Protein AF-A0A523MU48-F1 (afdb_monomer)

Mean predicted aligned error: 2.98 Å

Sequence (86 aa):
MHERNIAVLGCDGVSDVFPSVPIEGWAMPIHQCTLAAMGVHLLDNLRLDDLCNACAEHEQYAFQFTVAPLRVEGGTGSPCNPIAVL

Foldseek 3Di:
DVVVLAQEDEDLADPADPPDDDDVPCPGVVCCCQVPVPVHYYHHNDDCVVVVVVCVVVVHDDFDKDWDFDDDVVDPDGDTDIDTDD

pLDDT: mean 95.44, std 3.33, range [83.75, 98.62]

Radius of gyration: 14.84 Å; Cα contacts (8 Å, |Δi|>4): 91; chains: 1; bounding box: 38×28×40 Å

Secondary structure (DSSP, 8-state):
-GGGT-SEEE-SS-SS-SSPPPBTTBSSHHHIIIIIII--EEE-S---HHHHHHHHHHT----EEE------TT-S------EEE-

Nearest PDB structures (foldseek):
  5ibz-assembly1_D  TM=8.956E-01  e=5.936E-03  uncultured organism

Solvent-accessible surface area (backbone atoms only — not comparable to full-atom values): 5626 Å² total; per-residue (Å²): 103,76,95,72,68,59,66,64,49,72,41,66,41,70,84,48,73,80,90,63,82,90,44,93,96,41,91,44,58,50,56,50,46,32,47,74,72,67,68,24,46,79,42,62,58,43,87,48,67,71,55,52,53,51,27,64,76,68,76,45,92,77,60,53,73,49,76,68,59,61,92,54,89,92,52,94,71,56,75,65,75,69,45,79,50,123

Structure (mmCIF, N/CA/C/O backbone):
data_AF-A0A523MU48-F1
#
_entry.id   AF-A0A523MU48-F1
#
loop_
_atom_site.group_PDB
_atom_site.id
_atom_site.type_symbol
_atom_site.label_atom_id
_atom_site.label_alt_id
_atom_site.label_comp_id
_atom_site.label_asym_id
_atom_site.label_entity_id
_atom_site.label_seq_id
_atom_site.pdbx_PDB_ins_code
_atom_site.Cartn_x
_atom_site.Cartn_y
_atom_site.Cartn_z
_atom_site.occupancy
_atom_site.B_iso_or_equiv
_atom_site.auth_seq_id
_atom_site.auth_comp_id
_atom_site.auth_asym_id
_atom_site.auth_atom_id
_atom_site.pdbx_PDB_model_num
ATOM 1 N N . MET A 1 1 ? 4.975 -11.617 5.587 1.00 87.94 1 MET A N 1
ATOM 2 C CA . MET A 1 1 ? 4.012 -11.179 4.548 1.00 87.94 1 MET A CA 1
ATOM 3 C C . MET A 1 1 ? 3.384 -12.376 3.850 1.00 87.94 1 MET A C 1
ATOM 5 O O . MET A 1 1 ? 2.175 -12.518 3.943 1.00 87.94 1 MET A O 1
ATOM 9 N N . HIS A 1 2 ? 4.185 -13.266 3.248 1.00 92.19 2 HIS A N 1
ATOM 10 C CA . HIS A 1 2 ? 3.696 -14.473 2.565 1.00 92.19 2 HIS A CA 1
ATOM 11 C C . HIS A 1 2 ? 2.778 -15.351 3.435 1.00 92.19 2 HIS A C 1
ATOM 13 O O . HIS A 1 2 ? 1.644 -15.594 3.055 1.00 92.19 2 HIS A O 1
ATOM 19 N N . GLU A 1 3 ? 3.199 -15.710 4.653 1.00 96.75 3 GLU A N 1
ATOM 20 C CA . GLU A 1 3 ? 2.387 -16.525 5.582 1.00 96.75 3 GLU A CA 1
ATOM 21 C C . GLU A 1 3 ? 1.019 -15.913 5.925 1.00 96.75 3 GLU A C 1
ATOM 23 O O . GLU A 1 3 ? 0.077 -16.628 6.252 1.00 96.75 3 GLU A O 1
ATOM 28 N N . ARG A 1 4 ? 0.904 -14.580 5.855 1.00 95.25 4 ARG A N 1
ATOM 29 C CA . ARG A 1 4 ? -0.338 -13.849 6.141 1.00 95.25 4 ARG A CA 1
ATOM 30 C C . ARG A 1 4 ? -1.223 -13.667 4.904 1.00 95.25 4 ARG A C 1
ATOM 32 O O . ARG A 1 4 ? -2.310 -13.126 5.052 1.00 95.25 4 ARG A O 1
ATOM 39 N N . ASN A 1 5 ? -0.770 -14.092 3.720 1.00 96.00 5 ASN A N 1
ATOM 40 C CA . ASN A 1 5 ? -1.487 -13.971 2.445 1.00 96.00 5 ASN A CA 1
ATOM 41 C C . ASN A 1 5 ? -2.060 -12.562 2.200 1.00 96.00 5 ASN A C 1
ATOM 43 O O . ASN A 1 5 ? -3.219 -12.403 1.824 1.00 96.00 5 ASN A O 1
ATOM 47 N N . ILE A 1 6 ? -1.252 -11.528 2.457 1.00 97.31 6 ILE A N 1
ATOM 48 C CA . ILE A 1 6 ? -1.675 -10.140 2.238 1.00 97.31 6 ILE A CA 1
ATOM 49 C C . ILE A 1 6 ? -1.808 -9.853 0.738 1.00 97.31 6 ILE A C 1
ATOM 51 O O . ILE A 1 6 ? -0.977 -10.300 -0.046 1.00 97.31 6 ILE A O 1
ATOM 55 N N . ALA A 1 7 ? -2.824 -9.083 0.346 1.00 97.19 7 ALA A N 1
ATOM 56 C CA . ALA A 1 7 ? -3.000 -8.642 -1.043 1.00 97.19 7 ALA A CA 1
ATOM 57 C C . ALA A 1 7 ? -2.291 -7.306 -1.337 1.00 97.19 7 ALA A C 1
ATOM 59 O O . ALA A 1 7 ? -1.895 -7.037 -2.471 1.00 97.19 7 ALA A O 1
ATOM 60 N N . VAL A 1 8 ? -2.138 -6.464 -0.311 1.00 97.12 8 VAL A N 1
ATOM 61 C CA . VAL A 1 8 ? -1.584 -5.109 -0.402 1.00 97.12 8 VAL A CA 1
ATOM 62 C C . VAL A 1 8 ? -0.714 -4.835 0.827 1.00 97.12 8 VAL A C 1
ATOM 64 O O . VAL A 1 8 ? -1.051 -5.271 1.930 1.00 97.12 8 VAL A O 1
ATOM 67 N N . LEU A 1 9 ? 0.385 -4.106 0.640 1.00 97.62 9 LEU A N 1
ATOM 68 C CA . LEU A 1 9 ? 1.208 -3.508 1.693 1.00 97.62 9 LEU A CA 1
ATOM 69 C C . LEU A 1 9 ? 1.254 -1.992 1.465 1.00 97.62 9 LEU A C 1
ATOM 71 O O . L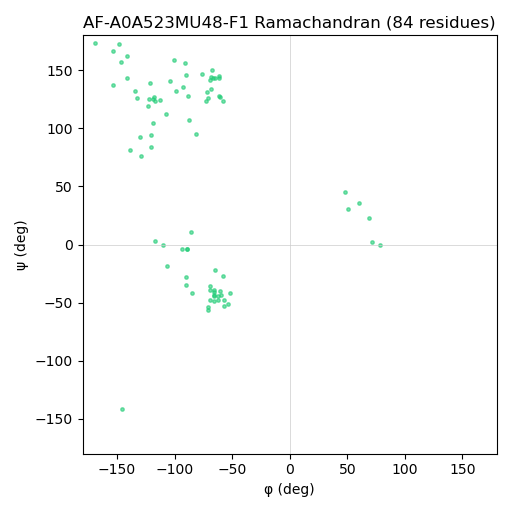EU A 1 9 ? 1.375 -1.557 0.325 1.00 97.62 9 LEU A O 1
ATOM 75 N N . GLY A 1 10 ? 1.169 -1.189 2.523 1.00 96.56 10 GLY A N 1
ATOM 76 C CA . GLY A 1 10 ? 1.287 0.262 2.393 1.00 96.56 10 GLY A CA 1
ATOM 77 C C . GLY A 1 10 ? 1.944 0.931 3.588 1.00 96.56 10 GLY A C 1
ATOM 78 O O . GLY A 1 10 ? 1.940 0.379 4.691 1.00 96.56 10 GLY A O 1
ATOM 79 N N . CYS A 1 11 ? 2.501 2.115 3.349 1.00 95.88 11 CYS A N 1
ATOM 80 C CA . CYS A 1 11 ? 3.121 2.976 4.352 1.00 95.88 11 CYS A CA 1
ATOM 81 C C . CYS A 1 11 ? 2.945 4.462 3.994 1.00 95.88 11 CYS A C 1
ATOM 83 O O . CYS A 1 11 ? 2.467 4.814 2.915 1.00 95.88 11 CYS A O 1
ATOM 85 N N . ASP A 1 12 ? 3.333 5.345 4.912 1.00 96.38 12 ASP A N 1
ATOM 86 C CA . ASP A 1 12 ? 3.308 6.803 4.753 1.00 96.38 12 ASP A CA 1
ATOM 87 C C . ASP A 1 12 ? 4.564 7.388 4.079 1.00 96.38 12 ASP A C 1
ATOM 89 O O . ASP A 1 12 ? 4.741 8.603 4.010 1.00 96.38 12 ASP A O 1
ATOM 93 N N . GLY A 1 13 ? 5.416 6.528 3.522 1.00 94.25 13 GLY A N 1
ATOM 94 C CA . GLY A 1 13 ? 6.605 6.903 2.763 1.00 94.25 13 GLY A CA 1
ATOM 95 C C . GLY A 1 13 ? 6.862 5.921 1.627 1.00 94.25 13 GLY A C 1
ATOM 96 O O . GLY A 1 13 ? 5.928 5.431 1.000 1.00 94.25 13 GLY A O 1
ATOM 97 N N . VAL A 1 14 ? 8.133 5.612 1.378 1.00 92.56 14 VAL A N 1
ATOM 98 C CA . VAL A 1 14 ? 8.532 4.523 0.478 1.00 92.56 14 VAL A CA 1
ATOM 99 C C . VAL A 1 14 ? 8.723 3.239 1.283 1.00 92.56 14 VAL A C 1
ATOM 101 O O . VAL A 1 14 ? 9.326 3.257 2.356 1.00 92.56 14 VAL A O 1
ATOM 104 N N . SER A 1 15 ? 8.203 2.117 0.782 1.00 93.69 15 SER A N 1
ATOM 105 C CA . SER A 1 15 ? 8.264 0.829 1.493 1.00 93.69 15 SER A CA 1
ATOM 106 C C . SER A 1 15 ? 9.690 0.278 1.679 1.00 93.69 15 SER A C 1
ATOM 108 O O . SER A 1 15 ? 9.929 -0.539 2.568 1.00 93.69 15 SER A O 1
ATOM 110 N N . ASP A 1 16 ? 10.642 0.714 0.853 1.00 94.31 16 ASP A N 1
ATOM 111 C CA . ASP A 1 16 ? 12.065 0.395 0.986 1.00 94.31 16 ASP A CA 1
ATOM 112 C C . ASP A 1 16 ? 12.801 1.423 1.852 1.00 94.31 16 ASP A C 1
ATOM 114 O O . ASP A 1 16 ? 12.523 2.617 1.818 1.00 94.31 16 ASP A O 1
ATOM 118 N N . VAL A 1 17 ? 13.797 0.968 2.610 1.00 90.38 17 VAL A N 1
ATOM 119 C CA . VAL A 1 17 ? 14.633 1.859 3.423 1.00 90.38 17 VAL A CA 1
ATOM 120 C C . VAL A 1 17 ? 15.567 2.668 2.527 1.00 90.38 17 VAL A C 1
ATOM 122 O O . VAL A 1 17 ? 16.293 2.096 1.718 1.00 90.38 17 VAL A O 1
ATOM 125 N N . PHE A 1 18 ? 15.621 3.986 2.733 1.00 86.25 18 PHE A N 1
ATOM 126 C CA . PHE A 1 18 ? 16.576 4.869 2.065 1.00 86.25 18 PHE A CA 1
ATOM 127 C C . PHE A 1 18 ? 17.240 5.848 3.052 1.00 86.25 18 PHE A C 1
ATOM 129 O O . PHE A 1 18 ? 16.530 6.501 3.817 1.00 86.25 18 PHE A O 1
ATOM 136 N N . PRO A 1 19 ? 18.583 6.000 3.025 1.00 86.44 19 PRO A N 1
ATOM 137 C CA . PRO A 1 1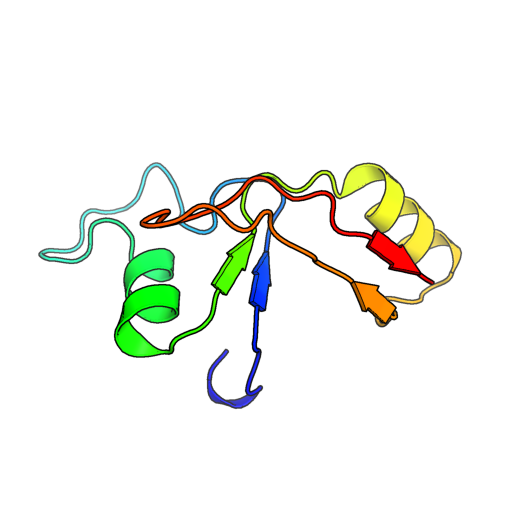9 ? 19.542 5.235 2.219 1.00 86.44 19 PRO A CA 1
ATOM 138 C C . PRO A 1 19 ? 19.648 3.771 2.683 1.00 86.44 19 PRO A C 1
ATOM 140 O O . PRO A 1 19 ? 19.570 3.485 3.876 1.00 86.44 19 PRO A O 1
ATOM 143 N N . SER A 1 20 ? 19.840 2.845 1.743 1.00 83.75 20 SER A N 1
ATOM 144 C CA . SER A 1 20 ? 20.014 1.414 2.019 1.00 83.75 20 SER A CA 1
ATOM 145 C C . SER A 1 20 ? 21.484 0.996 1.979 1.00 83.75 20 SER A C 1
ATOM 147 O O . SER A 1 20 ? 22.331 1.648 1.364 1.00 83.75 20 SER A O 1
ATOM 149 N N . VAL A 1 21 ? 21.792 -0.131 2.625 1.00 86.81 21 VAL A N 1
ATOM 150 C CA . VAL A 1 21 ? 23.041 -0.859 2.370 1.00 86.81 21 VAL A CA 1
ATOM 151 C C . VAL A 1 21 ? 22.926 -1.503 0.983 1.00 86.81 21 VAL A C 1
ATOM 153 O O . VAL A 1 21 ? 21.950 -2.220 0.757 1.00 86.81 21 VAL A O 1
ATOM 156 N N . PRO A 1 22 ? 23.876 -1.281 0.055 1.00 85.62 22 PRO A N 1
ATOM 157 C CA . PRO A 1 22 ? 23.813 -1.884 -1.270 1.00 85.62 22 PRO A CA 1
ATOM 158 C C . PRO A 1 22 ? 23.817 -3.412 -1.193 1.00 85.62 22 PRO A C 1
ATOM 160 O O . PRO A 1 22 ? 24.716 -4.009 -0.600 1.00 85.62 22 PRO A O 1
ATOM 163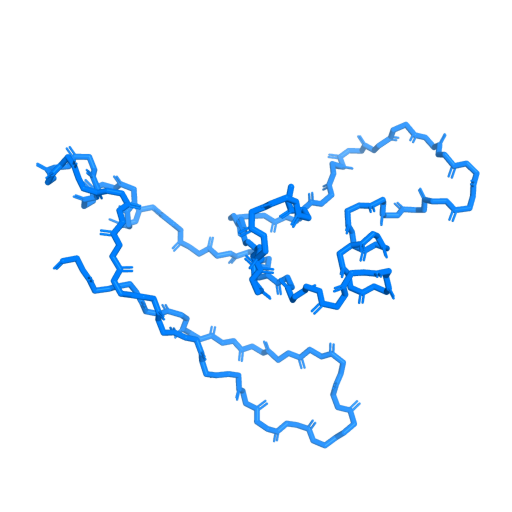 N N . ILE A 1 23 ? 22.830 -4.039 -1.830 1.00 89.50 23 ILE A N 1
ATOM 164 C CA . ILE A 1 23 ? 22.765 -5.487 -2.029 1.00 89.50 23 ILE A CA 1
ATOM 165 C C . ILE A 1 23 ? 22.822 -5.732 -3.536 1.00 89.50 23 ILE A C 1
ATOM 167 O O . ILE A 1 23 ? 22.023 -5.185 -4.299 1.00 89.50 23 ILE A O 1
ATOM 171 N N . GLU A 1 24 ? 23.791 -6.530 -3.983 1.00 92.81 24 GLU A N 1
ATOM 172 C CA . GLU A 1 24 ? 23.988 -6.819 -5.405 1.00 92.81 24 GLU A CA 1
ATOM 173 C C . GLU A 1 24 ? 22.721 -7.434 -6.021 1.00 92.81 24 GLU A C 1
ATOM 175 O O . GLU A 1 24 ? 22.203 -8.435 -5.531 1.00 92.81 24 GLU A O 1
ATOM 180 N N . GLY A 1 25 ? 22.195 -6.811 -7.082 1.00 90.00 25 GLY A N 1
ATOM 181 C CA . GLY A 1 25 ? 20.960 -7.242 -7.753 1.00 90.00 25 GLY A CA 1
ATOM 182 C C . GLY A 1 25 ? 19.650 -6.860 -7.045 1.00 90.00 25 GLY A C 1
ATOM 183 O O . GLY A 1 25 ? 18.571 -7.135 -7.573 1.00 90.00 25 GLY A O 1
ATOM 184 N N . TRP A 1 26 ? 19.719 -6.192 -5.891 1.00 91.50 26 TRP A N 1
ATOM 185 C CA . TRP A 1 26 ? 18.561 -5.846 -5.065 1.00 91.50 26 TRP A CA 1
ATOM 186 C C . TRP A 1 26 ? 18.566 -4.361 -4.697 1.00 91.50 26 TRP A C 1
ATOM 188 O O . TRP A 1 26 ? 18.899 -3.973 -3.580 1.00 91.50 26 TRP A O 1
ATOM 198 N N . ALA A 1 27 ? 18.191 -3.522 -5.664 1.00 89.75 27 ALA A N 1
ATOM 199 C CA . ALA A 1 27 ? 18.117 -2.074 -5.480 1.00 89.75 27 ALA A CA 1
ATOM 200 C C . ALA A 1 27 ? 16.974 -1.661 -4.538 1.00 89.75 27 ALA A C 1
ATOM 202 O O . ALA A 1 27 ? 17.125 -0.715 -3.769 1.00 89.75 27 ALA A O 1
ATOM 203 N N . MET A 1 28 ? 15.846 -2.375 -4.597 1.00 93.50 28 MET A N 1
ATOM 204 C CA . MET A 1 28 ? 14.673 -2.156 -3.746 1.00 93.50 28 MET A CA 1
ATOM 205 C C . MET A 1 28 ? 14.110 -3.515 -3.315 1.00 93.50 28 MET A C 1
ATOM 207 O O . MET A 1 28 ? 13.201 -4.042 -3.967 1.00 93.50 28 MET A O 1
ATOM 211 N N . PRO A 1 29 ? 14.697 -4.144 -2.279 1.00 94.06 29 PRO A N 1
ATOM 212 C CA . PRO A 1 29 ? 14.294 -5.468 -1.826 1.00 94.06 29 PRO A CA 1
ATOM 213 C C . PRO A 1 29 ? 12.797 -5.622 -1.559 1.00 94.06 29 PRO A C 1
ATOM 215 O O . PRO A 1 29 ? 12.225 -6.643 -1.943 1.00 94.06 29 PRO A O 1
ATOM 218 N N . ILE A 1 30 ? 12.147 -4.630 -0.943 1.00 94.88 30 ILE A N 1
ATOM 219 C CA . ILE A 1 30 ? 10.717 -4.713 -0.641 1.00 94.88 30 ILE A CA 1
ATOM 220 C C . ILE A 1 30 ? 9.907 -4.642 -1.932 1.00 94.88 30 ILE A C 1
ATOM 222 O O . ILE A 1 30 ? 9.086 -5.533 -2.153 1.00 94.88 30 ILE A O 1
ATOM 226 N N . HIS A 1 31 ? 10.177 -3.691 -2.830 1.00 95.62 31 HIS A N 1
ATOM 227 C CA . HIS A 1 31 ? 9.519 -3.633 -4.143 1.00 95.62 31 HIS A CA 1
ATOM 228 C C . HIS A 1 31 ? 9.715 -4.913 -4.962 1.00 95.62 31 HIS A C 1
ATOM 230 O O . HIS A 1 31 ? 8.752 -5.464 -5.491 1.00 95.62 31 HIS A O 1
ATOM 236 N N . GLN A 1 32 ? 10.947 -5.415 -5.063 1.00 95.19 32 GLN A N 1
ATOM 237 C CA . GLN A 1 32 ? 11.258 -6.594 -5.872 1.00 95.19 32 GLN A CA 1
ATOM 238 C C . GLN A 1 32 ? 10.591 -7.858 -5.310 1.00 95.19 32 GLN A C 1
ATOM 240 O O . GLN A 1 32 ? 9.988 -8.622 -6.066 1.00 95.19 32 GLN A O 1
ATOM 245 N N . CYS A 1 33 ? 10.637 -8.069 -3.991 1.00 95.31 33 CYS A N 1
ATOM 246 C CA . CYS A 1 33 ? 9.970 -9.207 -3.359 1.00 95.31 33 CYS A CA 1
ATOM 247 C C . CYS A 1 33 ? 8.445 -9.113 -3.479 1.00 95.31 33 CYS A C 1
ATOM 249 O O . CYS A 1 33 ? 7.798 -10.081 -3.872 1.00 95.31 33 CYS A O 1
ATOM 251 N N . THR A 1 34 ? 7.857 -7.963 -3.150 1.00 96.81 34 THR A N 1
ATOM 252 C CA . THR A 1 34 ? 6.395 -7.815 -3.113 1.00 96.81 34 THR A CA 1
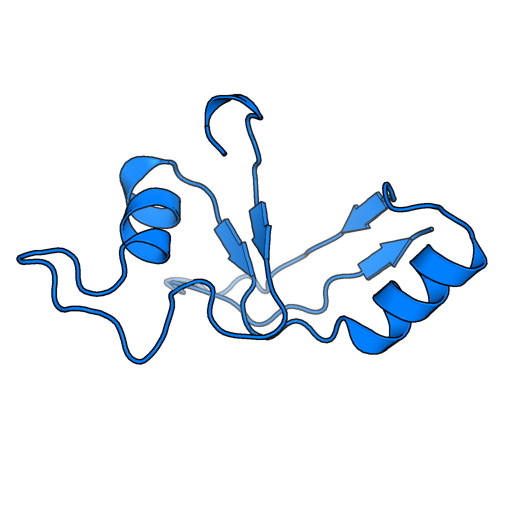ATOM 253 C C . THR A 1 34 ? 5.791 -7.827 -4.513 1.00 96.81 34 THR A C 1
ATOM 255 O O . THR A 1 34 ? 4.978 -8.702 -4.806 1.00 96.81 34 THR A O 1
ATOM 258 N N . LEU A 1 35 ? 6.231 -6.932 -5.401 1.00 96.12 35 LEU A N 1
ATOM 259 C CA . LEU A 1 35 ? 5.641 -6.763 -6.727 1.00 96.12 35 LEU A CA 1
ATOM 260 C C . LEU A 1 35 ? 5.972 -7.942 -7.646 1.00 96.12 35 LEU A C 1
ATOM 262 O O . LEU A 1 35 ? 5.068 -8.553 -8.211 1.00 96.12 35 LEU A O 1
ATOM 266 N N . ALA A 1 36 ? 7.260 -8.266 -7.803 1.00 94.75 36 ALA A N 1
ATOM 267 C CA . ALA A 1 36 ? 7.696 -9.210 -8.831 1.00 94.75 36 ALA A CA 1
ATOM 268 C C . ALA A 1 36 ? 7.607 -10.673 -8.380 1.00 94.75 36 ALA A C 1
ATOM 270 O O . ALA A 1 36 ? 7.197 -11.523 -9.166 1.00 94.75 36 ALA A O 1
ATOM 271 N N . ALA A 1 37 ? 7.991 -10.978 -7.135 1.00 94.62 37 ALA A N 1
ATOM 272 C CA . ALA A 1 37 ? 8.021 -12.363 -6.660 1.00 94.62 37 ALA A CA 1
ATOM 273 C C . ALA A 1 37 ? 6.698 -12.821 -6.026 1.00 94.62 37 ALA A C 1
ATOM 275 O O . ALA A 1 37 ? 6.333 -13.987 -6.164 1.00 94.62 37 ALA A O 1
ATOM 276 N N . MET A 1 38 ? 5.984 -11.932 -5.327 1.00 96.56 38 MET A N 1
ATOM 277 C CA . MET A 1 38 ? 4.785 -12.301 -4.564 1.00 96.56 38 MET A CA 1
ATOM 278 C C . MET A 1 38 ? 3.463 -11.851 -5.200 1.00 96.56 38 MET A C 1
ATOM 280 O O . MET A 1 38 ? 2.419 -12.377 -4.820 1.00 96.56 38 MET A O 1
ATOM 284 N N . GLY A 1 39 ? 3.477 -10.889 -6.129 1.00 96.75 39 GLY A N 1
ATOM 285 C CA . GLY A 1 39 ? 2.257 -10.298 -6.693 1.00 96.75 39 GLY A CA 1
ATOM 286 C C . GLY A 1 39 ? 1.464 -9.437 -5.700 1.00 96.75 39 GLY A C 1
ATOM 287 O O . GLY A 1 39 ? 0.262 -9.254 -5.869 1.00 96.75 39 GLY A O 1
ATOM 288 N N . VAL A 1 40 ? 2.118 -8.931 -4.652 1.00 98.06 40 VAL A N 1
ATOM 289 C CA . VAL A 1 40 ? 1.524 -8.033 -3.651 1.00 98.06 40 VAL A CA 1
ATOM 290 C C . VAL A 1 40 ? 1.673 -6.594 -4.123 1.00 98.06 40 VAL A C 1
ATOM 292 O O . VAL A 1 40 ? 2.782 -6.162 -4.433 1.00 98.06 40 VAL A O 1
ATOM 295 N N . HIS A 1 41 ? 0.576 -5.836 -4.148 1.00 97.06 41 HIS A N 1
ATOM 296 C CA . HIS A 1 41 ? 0.612 -4.422 -4.525 1.00 97.06 41 HIS A CA 1
ATOM 297 C C . HIS A 1 41 ? 1.161 -3.541 -3.396 1.00 97.06 41 HIS A C 1
ATOM 299 O O . HIS A 1 41 ? 0.914 -3.806 -2.218 1.00 97.06 41 HIS A O 1
ATOM 305 N N . LEU A 1 42 ? 1.857 -2.465 -3.771 1.00 97.69 42 LEU A N 1
ATOM 306 C CA . LEU A 1 42 ? 2.360 -1.450 -2.846 1.00 97.69 42 LEU A CA 1
ATOM 307 C C . LEU A 1 42 ? 1.519 -0.172 -2.900 1.00 97.69 42 LEU A C 1
ATOM 309 O O . LEU A 1 42 ? 1.106 0.266 -3.975 1.00 97.69 42 LEU A O 1
ATOM 313 N N . LEU A 1 43 ? 1.293 0.423 -1.730 1.00 97.62 43 LEU A N 1
ATOM 314 C CA . LEU A 1 43 ? 0.721 1.752 -1.541 1.00 97.62 43 LEU A CA 1
ATOM 315 C C . LEU A 1 43 ? 1.723 2.620 -0.777 1.00 97.62 43 LEU A C 1
ATOM 317 O O . LEU A 1 43 ? 1.760 2.600 0.452 1.00 97.62 43 LEU A O 1
ATOM 321 N N . ASP A 1 44 ? 2.526 3.372 -1.516 1.00 96.25 44 ASP A N 1
ATOM 322 C CA . ASP A 1 44 ? 3.495 4.306 -0.947 1.00 96.25 44 ASP A CA 1
ATOM 323 C C . ASP A 1 44 ? 2.876 5.704 -0.765 1.00 96.25 44 ASP A C 1
ATOM 325 O O . ASP A 1 44 ? 1.950 6.097 -1.483 1.00 96.25 44 ASP A O 1
ATOM 329 N N . ASN A 1 45 ? 3.439 6.479 0.163 1.00 96.19 45 ASN A N 1
ATOM 330 C CA . ASN A 1 45 ? 3.084 7.871 0.464 1.00 96.19 45 ASN A CA 1
ATOM 331 C C . ASN A 1 45 ? 1.629 8.071 0.920 1.00 96.19 45 ASN A C 1
ATOM 333 O O . ASN A 1 45 ? 0.991 9.077 0.592 1.00 96.19 45 ASN A O 1
ATOM 337 N N . LEU A 1 46 ? 1.082 7.115 1.671 1.00 97.38 46 LEU A N 1
ATOM 338 C CA . LEU A 1 46 ? -0.230 7.274 2.286 1.00 97.38 46 LEU A CA 1
ATOM 339 C C . LEU A 1 46 ? -0.207 8.391 3.335 1.00 97.38 46 LEU A C 1
ATOM 341 O O . LEU A 1 46 ? 0.737 8.541 4.101 1.00 97.38 46 LEU A O 1
ATOM 345 N N . ARG A 1 47 ? -1.296 9.148 3.435 1.00 97.25 47 ARG A N 1
ATOM 346 C CA . ARG A 1 47 ? -1.523 10.022 4.587 1.00 97.25 47 ARG A CA 1
ATOM 347 C C . ARG A 1 47 ? -2.229 9.231 5.679 1.00 97.25 47 ARG A C 1
ATOM 349 O O . ARG A 1 47 ? -3.398 8.890 5.519 1.00 97.25 47 ARG A O 1
ATOM 356 N N . LEU A 1 48 ? -1.503 8.899 6.743 1.00 97.88 48 LEU A N 1
ATOM 357 C CA . LEU A 1 48 ? -1.993 8.032 7.820 1.00 97.88 48 LEU A CA 1
ATOM 358 C C . LEU A 1 48 ? -2.225 8.773 9.143 1.00 97.88 48 LEU A C 1
ATOM 360 O O . LEU A 1 48 ? -2.656 8.152 10.104 1.00 97.88 48 LEU A O 1
ATOM 364 N N . ASP A 1 49 ? -1.971 10.078 9.203 1.00 97.94 49 ASP A N 1
ATOM 365 C CA . ASP A 1 49 ? -2.088 10.909 10.404 1.00 97.94 49 ASP A CA 1
ATOM 366 C C . ASP A 1 49 ? -3.491 10.858 11.029 1.00 97.94 49 ASP A C 1
ATOM 368 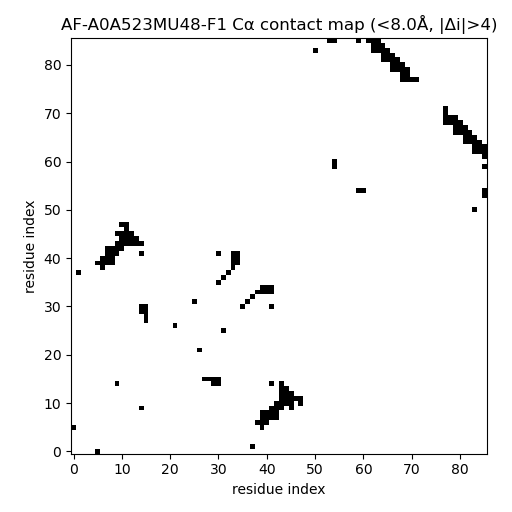O O . ASP A 1 49 ? -3.635 10.488 12.197 1.00 97.94 49 ASP A O 1
ATOM 372 N N . ASP A 1 50 ? -4.531 11.129 10.238 1.00 97.75 50 ASP A N 1
ATOM 373 C CA . ASP A 1 50 ? -5.921 11.091 10.713 1.00 97.75 50 ASP A CA 1
ATOM 374 C C . ASP A 1 50 ? -6.358 9.668 11.109 1.00 97.75 50 ASP A C 1
ATOM 376 O O . ASP A 1 50 ? -7.032 9.472 12.121 1.00 97.75 50 ASP A O 1
ATOM 380 N N . LEU A 1 51 ? -5.926 8.657 10.344 1.00 98.06 51 LEU A N 1
ATOM 381 C CA . LEU A 1 51 ? -6.222 7.250 10.621 1.00 98.06 51 LEU A CA 1
ATOM 382 C C . LEU A 1 51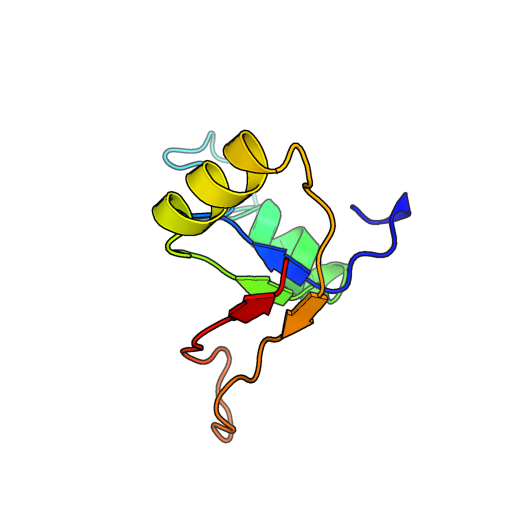 ? -5.566 6.781 11.925 1.00 98.06 51 LEU A C 1
ATOM 384 O O . LEU A 1 51 ? -6.207 6.108 12.725 1.00 98.06 51 LEU A O 1
ATOM 388 N N . CYS A 1 52 ? -4.305 7.146 12.159 1.00 98.12 52 CYS A N 1
ATOM 389 C CA . CYS A 1 52 ? -3.583 6.821 13.385 1.00 98.12 52 CYS A CA 1
ATOM 390 C C . CYS A 1 52 ? -4.291 7.392 14.619 1.00 98.12 52 CYS A C 1
ATOM 392 O O . CYS A 1 52 ? -4.447 6.672 15.607 1.00 98.12 52 CYS A O 1
ATOM 394 N N . ASN A 1 53 ? -4.760 8.643 14.548 1.00 98.44 53 ASN A N 1
ATOM 395 C CA . ASN A 1 53 ? -5.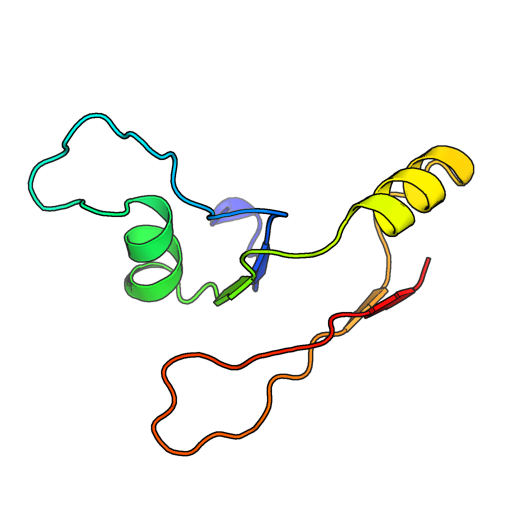523 9.270 15.629 1.00 98.44 53 ASN A CA 1
ATOM 396 C C . ASN A 1 53 ? -6.841 8.526 15.894 1.00 98.44 53 ASN A C 1
ATOM 398 O O . ASN A 1 53 ? -7.114 8.173 17.039 1.00 98.44 53 ASN A O 1
ATOM 402 N N . ALA A 1 54 ? -7.611 8.218 14.844 1.00 98.50 54 ALA A N 1
ATOM 403 C CA . ALA A 1 54 ? -8.875 7.491 14.973 1.00 98.50 54 ALA A CA 1
ATOM 404 C C . ALA A 1 54 ? -8.680 6.072 15.542 1.00 98.50 54 ALA A C 1
ATOM 406 O O . ALA A 1 54 ? -9.396 5.662 16.454 1.00 98.50 54 ALA A O 1
ATOM 407 N N . CYS A 1 55 ? -7.676 5.330 15.062 1.00 98.62 55 CYS A N 1
ATOM 408 C CA . CYS A 1 55 ? -7.346 4.003 15.586 1.00 98.62 55 CYS A CA 1
ATOM 409 C C . CYS A 1 55 ? -6.968 4.051 17.074 1.00 98.62 55 CYS A C 1
ATOM 411 O O . CYS A 1 55 ? -7.351 3.159 17.827 1.00 98.62 55 CYS A O 1
ATOM 413 N N . ALA A 1 56 ? -6.215 5.074 17.497 1.00 98.50 56 ALA A N 1
ATOM 414 C CA . ALA A 1 56 ? -5.822 5.250 18.892 1.00 98.50 56 ALA A CA 1
ATOM 415 C C . ALA A 1 56 ? -7.010 5.629 19.794 1.00 98.50 56 ALA A C 1
ATOM 417 O O . ALA A 1 56 ? -7.099 5.122 20.906 1.00 98.50 56 ALA A O 1
ATOM 418 N N . GLU A 1 57 ? -7.926 6.479 19.319 1.00 98.56 57 GLU A N 1
ATOM 419 C CA . 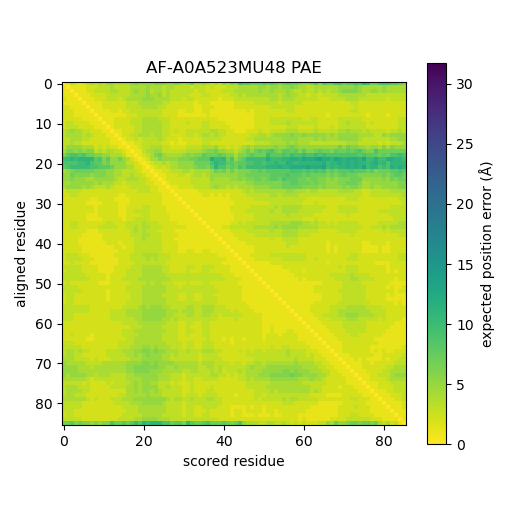GLU A 1 57 ? -9.141 6.865 20.052 1.00 98.56 57 GLU A CA 1
ATOM 42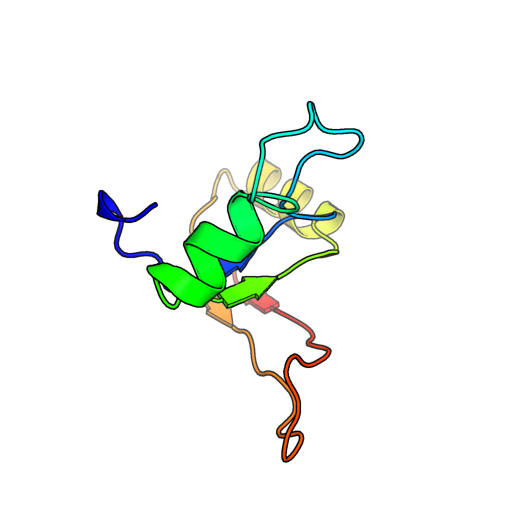0 C C . GLU A 1 57 ? -10.107 5.685 20.244 1.00 98.56 57 GLU A C 1
ATOM 422 O O . GLU A 1 57 ? -10.681 5.522 21.319 1.00 98.56 57 GLU A O 1
ATOM 427 N N . HIS A 1 58 ? -10.268 4.847 19.217 1.00 98.19 58 HIS A N 1
ATOM 428 C CA . HIS A 1 58 ? -11.208 3.723 19.225 1.00 98.19 58 HIS A CA 1
ATOM 429 C C . HIS A 1 58 ? -10.593 2.383 19.659 1.00 98.19 58 HIS A C 1
ATOM 431 O O . HIS A 1 58 ? -11.311 1.387 19.733 1.00 98.19 58 HIS A O 1
ATOM 437 N N . GLU A 1 59 ? -9.280 2.333 19.906 1.00 98.12 59 GLU A N 1
ATOM 438 C CA . GLU A 1 59 ? -8.512 1.099 20.146 1.00 98.12 59 GLU A CA 1
ATOM 439 C C . GLU A 1 59 ? -8.742 0.013 19.066 1.00 98.12 59 GLU A C 1
ATOM 441 O O . GLU A 1 59 ? -8.651 -1.191 19.321 1.00 98.12 59 GLU A O 1
ATOM 446 N N . GLN A 1 60 ? -9.027 0.428 17.827 1.00 98.50 60 GLN A N 1
ATOM 447 C CA . GLN A 1 60 ? -9.396 -0.452 16.718 1.00 98.50 60 GLN A CA 1
ATOM 448 C C . GLN A 1 60 ? -8.438 -0.268 15.538 1.00 98.50 60 GLN A C 1
ATOM 450 O O . GLN A 1 60 ? -8.361 0.796 14.938 1.00 98.50 60 GLN A O 1
ATOM 455 N N . TYR A 1 61 ? -7.736 -1.344 15.170 1.00 98.00 61 TYR A N 1
ATOM 456 C CA . TYR A 1 61 ? -6.703 -1.347 14.116 1.00 98.00 61 TYR A CA 1
ATOM 457 C C . TYR A 1 61 ? -7.046 -2.258 12.930 1.00 98.00 61 TYR A C 1
ATOM 459 O O . TYR A 1 61 ? -6.249 -2.427 12.008 1.00 98.00 61 TYR A O 1
ATOM 467 N N . ALA A 1 62 ? -8.230 -2.868 12.967 1.00 98.06 62 ALA A N 1
ATOM 468 C CA . ALA A 1 62 ? -8.800 -3.638 11.875 1.00 98.06 62 ALA A CA 1
ATOM 469 C C . ALA A 1 62 ? -10.110 -2.969 11.462 1.00 98.06 62 ALA A C 1
ATOM 471 O O . ALA A 1 62 ? -10.988 -2.728 12.287 1.00 98.06 62 ALA A O 1
ATOM 472 N N . PHE A 1 63 ? -10.217 -2.647 10.183 1.00 97.81 63 PHE A N 1
ATOM 473 C CA . PHE A 1 63 ? -11.307 -1.856 9.629 1.00 97.81 63 PHE A CA 1
ATOM 474 C C . PHE A 1 63 ? -11.499 -2.217 8.160 1.00 97.81 63 PHE A C 1
ATOM 476 O O . PHE A 1 63 ? -10.649 -2.871 7.543 1.00 97.81 63 PHE A O 1
ATOM 483 N N . GLN A 1 64 ? -12.619 -1.794 7.580 1.00 98.19 64 GLN A N 1
ATOM 484 C CA . GLN A 1 64 ? -12.825 -1.979 6.153 1.00 98.19 64 GLN A CA 1
ATOM 485 C C . GLN A 1 64 ? -11.935 -1.004 5.379 1.00 98.19 64 GLN A C 1
ATOM 487 O O . GLN A 1 64 ? -12.014 0.208 5.560 1.00 98.19 64 GLN A O 1
ATOM 492 N N . PHE A 1 65 ? -11.097 -1.540 4.494 1.00 97.69 65 PHE A N 1
ATOM 493 C CA . PHE A 1 65 ? -10.204 -0.760 3.646 1.00 97.69 65 PHE A CA 1
ATOM 494 C C . PHE A 1 65 ? -10.630 -0.873 2.184 1.00 97.69 65 PHE A C 1
ATOM 496 O O . PHE A 1 65 ? -10.745 -1.974 1.645 1.00 97.69 65 PHE A O 1
ATOM 503 N N . THR A 1 66 ? -10.862 0.268 1.540 1.00 98.06 66 THR A N 1
ATOM 504 C CA . THR A 1 66 ? -11.209 0.345 0.119 1.00 98.06 66 THR A CA 1
ATOM 505 C C . THR A 1 66 ? -10.138 1.116 -0.631 1.00 98.06 66 THR A C 1
ATOM 507 O O . THR A 1 66 ? -9.837 2.260 -0.301 1.00 98.06 66 THR A O 1
ATOM 510 N N . VAL A 1 67 ? -9.605 0.513 -1.690 1.00 97.56 67 VAL A N 1
ATOM 511 C CA . VAL A 1 67 ? -8.695 1.165 -2.632 1.00 97.56 67 VAL A CA 1
ATOM 512 C C . VAL A 1 67 ? -9.156 0.869 -4.055 1.00 97.56 67 VAL A C 1
ATOM 514 O O . VAL A 1 67 ? -9.368 -0.281 -4.430 1.00 97.56 67 VAL A O 1
ATOM 517 N N . ALA A 1 68 ? -9.350 1.924 -4.841 1.00 96.38 68 ALA A N 1
ATOM 518 C CA . ALA A 1 68 ? -9.826 1.842 -6.216 1.00 96.38 68 ALA A CA 1
ATOM 519 C C . ALA A 1 68 ? -8.889 2.665 -7.116 1.00 96.38 68 ALA A C 1
ATOM 521 O O . ALA A 1 68 ? -9.070 3.879 -7.231 1.00 96.38 68 ALA A O 1
ATOM 522 N N . PRO A 1 69 ? -7.852 2.046 -7.709 1.00 96.06 69 PRO A N 1
ATOM 523 C CA . PRO A 1 69 ? -6.947 2.752 -8.607 1.00 96.06 69 PRO A CA 1
ATOM 524 C C . PRO A 1 69 ? -7.668 3.173 -9.893 1.00 96.06 69 PRO A C 1
ATOM 526 O O . PRO A 1 69 ? -8.577 2.487 -10.372 1.00 96.06 69 PRO A O 1
ATOM 529 N N . LEU A 1 70 ? -7.228 4.280 -10.497 1.00 97.69 70 LEU A N 1
ATOM 530 C CA . LEU A 1 70 ? -7.659 4.648 -11.846 1.00 97.69 70 LEU A CA 1
ATOM 531 C C . LEU A 1 70 ? -7.246 3.565 -12.847 1.00 97.69 70 LEU A C 1
ATOM 533 O O . LEU A 1 70 ? -6.147 3.010 -12.758 1.00 97.69 70 LEU A O 1
ATOM 537 N N . ARG A 1 71 ? -8.106 3.314 -13.839 1.00 95.75 71 ARG A N 1
ATOM 538 C CA . ARG A 1 71 ? -7.813 2.418 -14.962 1.00 95.75 71 ARG A CA 1
ATOM 539 C C . ARG A 1 71 ? -6.994 3.166 -16.009 1.00 95.75 71 ARG A C 1
ATOM 541 O O . ARG A 1 71 ? -7.557 3.866 -16.845 1.00 95.75 71 ARG A O 1
ATOM 548 N N . VAL A 1 72 ? -5.675 3.023 -15.938 1.00 96.19 72 VAL A N 1
ATOM 549 C CA . VAL A 1 72 ? -4.732 3.613 -16.895 1.00 96.19 72 VAL A CA 1
ATOM 550 C C . VAL A 1 72 ? -4.179 2.498 -17.774 1.00 96.19 72 VAL A C 1
ATOM 552 O O . VAL A 1 72 ? -3.479 1.613 -17.287 1.00 96.19 72 VAL A O 1
ATOM 555 N N . GLU A 1 73 ? -4.517 2.508 -19.062 1.00 96.75 73 GLU A N 1
ATOM 556 C CA . GLU A 1 73 ? -4.021 1.508 -20.011 1.00 96.75 73 GLU A CA 1
ATOM 557 C C . GLU A 1 73 ? -2.488 1.569 -20.105 1.00 96.75 73 GLU A C 1
ATOM 559 O O . GLU A 1 73 ? -1.910 2.641 -20.274 1.00 96.75 73 GLU A O 1
ATOM 564 N N . GLY A 1 74 ? -1.823 0.423 -19.924 1.00 96.38 74 GLY A N 1
ATOM 565 C CA . GLY A 1 74 ? -0.358 0.333 -19.869 1.00 96.38 74 GLY A CA 1
ATOM 566 C C . GLY A 1 74 ? 0.291 0.922 -18.606 1.00 96.38 74 GLY A C 1
ATOM 567 O O . GLY A 1 74 ? 1.515 0.907 -18.499 1.00 96.38 74 GLY A O 1
ATOM 568 N N . GLY A 1 75 ? -0.491 1.430 -17.647 1.00 95.38 75 GLY A N 1
ATOM 569 C CA . GLY A 1 75 ? 0.028 1.992 -16.401 1.00 95.38 75 GLY A CA 1
ATOM 570 C C . GLY A 1 75 ? 0.640 0.926 -15.489 1.00 95.38 75 GLY A C 1
ATOM 571 O O . GLY A 1 75 ? 0.032 -0.111 -15.235 1.00 95.38 75 GLY A O 1
ATOM 572 N N . THR A 1 76 ? 1.830 1.199 -14.950 1.00 95.19 76 THR A N 1
ATOM 573 C CA . THR A 1 76 ? 2.511 0.336 -13.960 1.00 95.19 76 THR A CA 1
ATOM 574 C C . THR A 1 76 ? 2.135 0.670 -12.514 1.00 95.19 76 THR A C 1
ATOM 576 O O . THR A 1 76 ? 2.580 0.006 -11.583 1.00 95.19 76 THR A O 1
ATOM 579 N N . GLY A 1 77 ? 1.329 1.712 -12.324 1.00 95.25 77 GLY A N 1
ATOM 580 C CA . GLY A 1 77 ? 0.839 2.214 -11.050 1.00 95.25 77 GLY A CA 1
ATOM 581 C C . GLY A 1 77 ? -0.267 3.237 -11.294 1.00 95.25 77 GLY A C 1
ATOM 582 O O . GLY A 1 77 ? -0.560 3.591 -12.438 1.00 95.25 77 GLY A O 1
ATOM 583 N N . SER A 1 78 ? -0.910 3.694 -10.225 1.00 96.94 78 SER A N 1
ATOM 584 C CA . SER A 1 78 ? -2.041 4.612 -10.322 1.00 96.94 78 SER A CA 1
ATOM 585 C C . SER A 1 78 ? -2.155 5.440 -9.045 1.00 96.94 78 SER A C 1
ATOM 587 O O . SER A 1 78 ? -2.014 4.867 -7.960 1.00 96.94 78 SER A O 1
ATOM 589 N N . PRO A 1 79 ? -2.422 6.756 -9.125 1.00 95.94 79 PRO A N 1
ATOM 590 C CA . PRO A 1 79 ? -2.828 7.494 -7.943 1.00 95.94 79 PRO A CA 1
ATOM 591 C C . PRO A 1 79 ? -4.144 6.909 -7.425 1.00 95.94 79 PRO A C 1
ATOM 593 O O . PRO A 1 79 ? -5.018 6.489 -8.189 1.00 95.94 79 PRO A O 1
ATOM 596 N N . CYS A 1 80 ? -4.298 6.893 -6.110 1.00 95.88 80 CYS A N 1
ATOM 597 C CA . CYS A 1 80 ? -5.518 6.440 -5.470 1.00 95.88 80 CYS A CA 1
ATOM 598 C C . CYS A 1 80 ? -5.835 7.316 -4.260 1.00 95.88 80 CYS A C 1
ATOM 600 O O . CYS A 1 80 ? -4.977 8.033 -3.750 1.00 95.88 80 CYS A O 1
ATOM 602 N N . ASN A 1 81 ? -7.088 7.250 -3.819 1.00 96.88 81 ASN A N 1
ATOM 603 C CA . ASN A 1 81 ? -7.539 7.827 -2.560 1.00 96.88 81 ASN A CA 1
ATOM 604 C C . ASN A 1 81 ? -8.104 6.691 -1.699 1.00 96.88 81 ASN A C 1
ATOM 606 O O . ASN A 1 81 ? -9.303 6.413 -1.791 1.00 96.88 81 ASN A O 1
ATOM 610 N N . PRO A 1 82 ? -7.255 5.948 -0.970 1.00 97.62 82 PRO A N 1
ATOM 611 C CA . PRO A 1 82 ? -7.722 4.848 -0.145 1.00 97.62 82 PRO A CA 1
ATOM 612 C C . PRO A 1 82 ? -8.576 5.349 1.016 1.00 97.62 82 PRO A C 1
ATOM 614 O O . PRO A 1 82 ? -8.299 6.394 1.598 1.00 97.62 82 PRO A O 1
ATOM 617 N N . ILE A 1 83 ? -9.609 4.587 1.358 1.00 98.00 83 ILE A N 1
ATOM 618 C CA . ILE A 1 83 ? -10.561 4.931 2.413 1.00 98.00 83 ILE A CA 1
ATOM 619 C C . ILE A 1 83 ? -10.558 3.814 3.451 1.00 98.00 83 ILE A C 1
ATOM 621 O O . ILE A 1 83 ? -10.783 2.649 3.117 1.00 98.00 83 ILE A O 1
ATOM 625 N N . ALA A 1 84 ? -10.326 4.187 4.707 1.00 98.19 84 ALA A N 1
ATOM 626 C CA . ALA A 1 84 ? -10.539 3.343 5.873 1.00 98.19 84 ALA A CA 1
ATOM 627 C C . ALA A 1 84 ? -11.892 3.690 6.511 1.00 98.19 84 ALA A C 1
ATOM 629 O O . ALA A 1 84 ? -12.198 4.865 6.706 1.00 98.19 84 ALA A O 1
ATOM 630 N N . VAL A 1 85 ? -12.698 2.677 6.820 1.00 97.62 85 VAL A N 1
ATOM 631 C CA . VAL A 1 85 ? -13.985 2.813 7.516 1.00 97.62 85 VAL A CA 1
ATOM 632 C C . VAL A 1 85 ? -13.895 2.035 8.825 1.00 97.62 85 VAL A C 1
ATOM 634 O O . VAL A 1 85 ? -13.891 0.800 8.789 1.00 97.62 85 VAL A O 1
ATOM 637 N N . LEU A 1 86 ? -13.757 2.770 9.936 1.00 91.94 86 LEU A N 1
ATOM 638 C CA . LEU A 1 86 ? -13.626 2.246 11.301 1.00 91.94 86 LEU A CA 1
ATOM 639 C C . LEU A 1 86 ? -14.983 1.924 11.929 1.00 91.94 86 LEU A C 1
ATOM 641 O O . LEU A 1 86 ? -15.932 2.714 11.720 1.00 91.94 86 LEU A O 1
#